Protein AF-A0A812A3L8-F1 (afdb_monomer_lite)

Secondary structure (DSSP, 8-state):
-BGGGSPTTEEEEEEEE-SS-GGGT--TT-EEEEEEEEEE-S--SSS--EEEEEEEETTEEEEEEHHHHTTEEE-

Foldseek 3Di:
DFQLPDAAQDKKFFCDADDPCVVVVRDHGFIKHWHDKDAPPDCPPPDDHAIWTWIDGPPDIDTGGSVRSRRTDID

Radius of gyration: 12.14 Å; chains: 1; bounding box: 29×24×32 Å

pLDDT: mean 86.71, std 13.33, range [45.41, 97.56]

Sequence (75 aa):
MLLNEVEPDTMVTVRRVRGDLEELGIVEGVEIELTGMLTGMESTRHEPVGRYVTARIGDKVLTIGYGLAEKVEVE

Structure (mmCIF, N/CA/C/O backbone):
data_AF-A0A812A3L8-F1
#
_entry.id   AF-A0A812A3L8-F1
#
loop_
_atom_site.group_PDB
_atom_site.id
_atom_site.type_symbol
_atom_site.label_atom_id
_atom_site.label_alt_id
_atom_site.label_comp_id
_atom_site.label_asym_id
_atom_site.label_entity_id
_atom_site.label_seq_id
_atom_site.pdbx_PDB_ins_code
_atom_site.Cartn_x
_atom_site.Cartn_y
_atom_site.Cartn_z
_atom_site.occupancy
_atom_site.B_iso_or_equiv
_atom_site.auth_seq_id
_atom_site.auth_comp_id
_atom_site.auth_asym_id
_atom_site.auth_atom_id
_atom_site.pdbx_PDB_model_num
ATOM 1 N N . MET A 1 1 ? 4.420 -4.478 9.240 1.00 93.94 1 MET A N 1
ATOM 2 C CA . MET A 1 1 ? 5.274 -4.574 8.032 1.00 93.94 1 MET A CA 1
ATOM 3 C C . MET A 1 1 ? 5.141 -3.264 7.268 1.00 93.94 1 MET A C 1
ATOM 5 O O . MET A 1 1 ? 4.117 -2.617 7.451 1.00 93.94 1 MET A O 1
ATOM 9 N N . LEU A 1 2 ? 6.129 -2.811 6.492 1.00 95.50 2 LEU A N 1
ATOM 10 C CA . LEU A 1 2 ? 5.936 -1.633 5.635 1.00 95.50 2 LEU A CA 1
ATOM 11 C C . LEU A 1 2 ? 5.426 -2.047 4.252 1.00 95.50 2 LEU A C 1
ATOM 13 O O . LEU A 1 2 ? 5.802 -3.099 3.742 1.00 95.50 2 LEU A O 1
ATOM 17 N N . LEU A 1 3 ? 4.605 -1.210 3.614 1.00 94.25 3 LEU A N 1
ATOM 18 C CA . LEU A 1 3 ? 4.013 -1.515 2.304 1.00 94.25 3 LEU A CA 1
ATOM 19 C C . LEU A 1 3 ? 5.072 -1.786 1.217 1.00 94.25 3 LEU A C 1
ATOM 21 O O . LEU A 1 3 ? 4.841 -2.567 0.304 1.00 94.25 3 LEU A O 1
ATOM 25 N N . ASN A 1 4 ? 6.250 -1.165 1.313 1.00 93.31 4 ASN A N 1
ATOM 26 C CA . ASN A 1 4 ? 7.367 -1.363 0.382 1.00 93.31 4 ASN A CA 1
ATOM 27 C C . ASN A 1 4 ? 8.153 -2.675 0.580 1.00 93.31 4 ASN A C 1
ATOM 29 O O . ASN A 1 4 ? 9.063 -2.957 -0.206 1.00 93.31 4 ASN A O 1
ATOM 33 N N . GLU A 1 5 ? 7.830 -3.442 1.619 1.00 93.75 5 GLU A N 1
ATOM 34 C CA . GLU A 1 5 ? 8.432 -4.741 1.943 1.00 93.75 5 GLU A CA 1
ATOM 35 C C . GLU A 1 5 ? 7.507 -5.918 1.600 1.00 93.75 5 GLU A C 1
ATOM 37 O O . GLU A 1 5 ? 7.935 -7.066 1.668 1.00 93.75 5 GLU A O 1
ATOM 42 N N . VAL A 1 6 ? 6.250 -5.641 1.241 1.00 93.88 6 VAL A N 1
ATOM 43 C CA . VAL A 1 6 ? 5.244 -6.657 0.911 1.00 93.88 6 VAL A CA 1
ATOM 44 C C . VAL A 1 6 ? 5.506 -7.208 -0.488 1.00 93.88 6 VAL A C 1
ATOM 46 O O . VAL A 1 6 ? 5.737 -6.441 -1.419 1.00 93.88 6 VAL A O 1
ATOM 49 N N . GLU A 1 7 ? 5.443 -8.526 -0.662 1.00 91.12 7 GLU A N 1
ATOM 50 C CA . GLU A 1 7 ? 5.585 -9.153 -1.978 1.00 91.12 7 GLU A CA 1
ATOM 51 C C . GLU A 1 7 ? 4.356 -8.884 -2.876 1.00 91.12 7 GLU A C 1
ATOM 53 O O . GLU A 1 7 ? 3.242 -8.711 -2.375 1.00 91.12 7 GLU A O 1
ATOM 58 N N . PRO A 1 8 ? 4.515 -8.841 -4.212 1.00 91.06 8 PRO A N 1
ATOM 59 C CA . PRO A 1 8 ? 3.382 -8.788 -5.134 1.00 91.06 8 PRO A CA 1
ATOM 60 C C . PRO A 1 8 ? 2.391 -9.940 -4.924 1.00 91.06 8 PRO A C 1
ATOM 62 O O . PRO A 1 8 ? 2.718 -10.955 -4.313 1.00 91.06 8 PRO A O 1
ATOM 65 N N . ASP A 1 9 ? 1.180 -9.765 -5.445 1.00 91.75 9 ASP A N 1
ATOM 66 C CA . ASP A 1 9 ? 0.070 -10.718 -5.356 1.00 91.75 9 ASP A CA 1
ATOM 67 C C . ASP A 1 9 ? -0.363 -11.012 -3.905 1.00 91.75 9 ASP A C 1
ATOM 69 O O . ASP A 1 9 ? -0.947 -12.054 -3.600 1.00 91.75 9 ASP A O 1
ATOM 73 N N . THR A 1 10 ? -0.097 -10.059 -3.005 1.00 94.31 10 THR A N 1
ATOM 74 C CA . THR A 1 10 ? -0.449 -10.126 -1.583 1.00 94.31 10 THR A CA 1
ATOM 75 C C . THR A 1 10 ? -1.509 -9.083 -1.244 1.00 94.31 10 THR A C 1
ATOM 77 O O . THR A 1 10 ? -1.393 -7.910 -1.601 1.00 94.31 10 THR A O 1
ATOM 80 N N . MET A 1 11 ? -2.534 -9.521 -0.516 1.00 96.12 11 MET A N 1
ATOM 81 C CA . MET A 1 11 ? -3.552 -8.667 0.096 1.00 96.12 11 MET A CA 1
ATOM 82 C C . MET A 1 11 ? -3.108 -8.292 1.510 1.00 96.12 11 MET A C 1
ATOM 84 O O . MET A 1 11 ? -2.788 -9.180 2.299 1.00 96.12 11 MET A O 1
ATOM 88 N N . VAL A 1 12 ? -3.107 -7.001 1.830 1.00 96.62 12 VAL A N 1
ATOM 89 C CA . VAL A 1 12 ? -2.734 -6.480 3.152 1.00 96.62 12 VAL A CA 1
ATOM 90 C C . VAL A 1 12 ? -3.719 -5.418 3.613 1.00 96.62 12 VAL A C 1
ATOM 92 O O . VAL A 1 12 ? -4.348 -4.746 2.795 1.00 96.62 12 VAL A O 1
ATOM 95 N N . THR A 1 13 ? -3.832 -5.225 4.923 1.00 97.56 13 THR A N 1
ATOM 96 C CA . THR A 1 13 ? -4.651 -4.151 5.497 1.00 97.56 13 THR A CA 1
ATOM 97 C C . THR A 1 13 ? -3.763 -3.028 6.005 1.00 97.56 13 THR A C 1
ATOM 99 O O . THR A 1 13 ? -2.767 -3.260 6.689 1.00 97.56 13 THR A O 1
ATOM 102 N N . VAL A 1 14 ? -4.120 -1.783 5.695 1.00 96.38 14 VAL A N 1
ATOM 103 C CA . VAL A 1 14 ? -3.419 -0.614 6.227 1.00 96.38 14 VAL A CA 1
ATOM 104 C C . VAL A 1 14 ? -3.689 -0.498 7.717 1.00 96.38 14 VAL A C 1
ATOM 106 O O . VAL A 1 14 ? -4.812 -0.252 8.148 1.00 96.38 14 VAL A O 1
ATOM 109 N N . ARG A 1 15 ? -2.631 -0.599 8.511 1.00 97.00 15 ARG A N 1
ATOM 110 C CA . ARG A 1 15 ? -2.689 -0.432 9.958 1.00 97.00 15 ARG A CA 1
ATOM 111 C C . ARG A 1 15 ? -2.452 1.013 10.374 1.00 97.00 15 ARG A C 1
ATOM 113 O O . ARG A 1 15 ? -3.099 1.496 11.296 1.00 97.00 15 ARG A O 1
ATOM 120 N N . ARG A 1 16 ? -1.487 1.684 9.738 1.00 94.94 16 ARG A N 1
ATOM 121 C CA . ARG A 1 16 ? -1.115 3.066 10.064 1.00 94.94 16 ARG A CA 1
ATOM 122 C C . ARG A 1 16 ? -0.514 3.791 8.873 1.00 94.94 16 ARG A C 1
ATOM 124 O O . ARG A 1 16 ? 0.279 3.222 8.129 1.00 94.94 16 ARG A O 1
ATOM 131 N N . VAL A 1 17 ? -0.804 5.082 8.759 1.00 93.00 17 VAL A N 1
ATOM 132 C CA . VAL 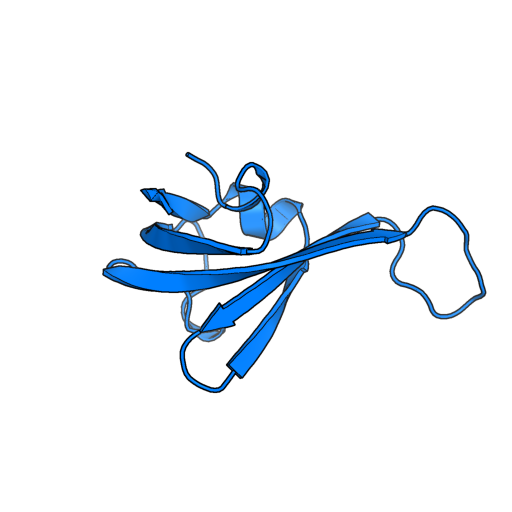A 1 17 ? -0.277 5.947 7.696 1.00 93.00 17 VAL A CA 1
ATOM 133 C C . VAL A 1 17 ? 0.433 7.158 8.299 1.00 93.00 17 VAL A C 1
ATOM 135 O O . VAL A 1 17 ? -0.002 7.712 9.309 1.00 93.00 17 VAL A O 1
ATOM 138 N N . ARG A 1 18 ? 1.564 7.570 7.711 1.00 91.81 18 ARG A N 1
ATOM 139 C CA . ARG A 1 18 ? 2.275 8.804 8.085 1.00 91.81 18 ARG A CA 1
ATOM 140 C C . ARG A 1 18 ? 2.296 9.795 6.915 1.00 91.81 18 ARG A C 1
ATOM 142 O O . ARG A 1 18 ? 2.874 9.503 5.872 1.00 91.81 18 ARG A O 1
ATOM 149 N N . GLY A 1 19 ? 1.769 10.999 7.139 1.00 84.44 19 GLY A N 1
ATOM 150 C CA . GLY A 1 19 ? 1.690 12.077 6.142 1.00 84.44 19 GLY A CA 1
ATOM 151 C C . GLY A 1 19 ? 0.386 12.066 5.339 1.00 84.44 19 GLY A C 1
ATOM 152 O O . GLY A 1 19 ? -0.491 11.245 5.587 1.00 84.44 19 GLY A O 1
ATOM 153 N N . ASP A 1 20 ? 0.279 12.980 4.376 1.00 82.00 20 ASP A N 1
ATOM 154 C CA . ASP A 1 20 ? -0.934 13.214 3.584 1.00 82.00 20 ASP A CA 1
ATOM 155 C C . ASP A 1 20 ? -1.066 12.199 2.432 1.00 82.00 20 ASP A C 1
ATOM 157 O O . ASP A 1 20 ? -0.739 12.472 1.278 1.00 82.00 20 ASP A O 1
ATOM 161 N N . LEU A 1 21 ? -1.486 10.975 2.761 1.00 86.75 21 LEU A N 1
ATOM 162 C CA . LEU A 1 21 ? -1.767 9.895 1.796 1.00 86.75 21 LEU A CA 1
ATOM 163 C C . LEU A 1 21 ? -3.271 9.582 1.689 1.00 86.75 21 LEU A C 1
ATOM 165 O O . LEU A 1 21 ? -3.688 8.793 0.838 1.00 86.75 21 LEU A O 1
ATOM 169 N N . GLU A 1 22 ? -4.090 10.246 2.507 1.00 84.25 22 GLU A N 1
ATOM 170 C CA . GLU A 1 22 ? -5.547 10.097 2.529 1.00 84.25 22 GLU A CA 1
ATOM 171 C C . GLU A 1 22 ? -6.178 10.515 1.191 1.00 84.25 22 GLU A C 1
ATOM 173 O O . GLU A 1 22 ? -7.111 9.870 0.717 1.00 84.25 22 GLU A O 1
ATOM 178 N N . GLU A 1 23 ? -5.615 11.529 0.519 1.00 85.25 23 GLU A N 1
ATOM 179 C CA . GLU A 1 23 ? -6.060 11.977 -0.812 1.00 85.25 23 GLU A CA 1
ATOM 180 C C . GLU A 1 23 ? -5.889 10.897 -1.895 1.00 85.25 23 GLU A C 1
ATOM 182 O O . GLU A 1 23 ? -6.588 10.907 -2.911 1.00 85.25 23 GLU A O 1
ATOM 187 N N . LEU A 1 24 ? -4.990 9.932 -1.670 1.00 83.88 24 LEU A N 1
ATOM 188 C CA . LEU A 1 24 ? -4.781 8.777 -2.546 1.00 83.88 24 LEU A CA 1
ATOM 189 C C . LEU A 1 24 ? -5.697 7.594 -2.190 1.00 83.88 24 LEU A C 1
ATOM 191 O O . LEU A 1 24 ? -5.685 6.586 -2.893 1.00 83.88 24 LEU A O 1
ATOM 195 N N . GLY A 1 25 ? -6.497 7.705 -1.125 1.00 86.75 25 GLY A N 1
ATOM 196 C CA . GLY A 1 25 ? -7.345 6.629 -0.607 1.00 86.75 25 GLY A CA 1
ATOM 197 C C . GLY A 1 25 ? -6.607 5.620 0.276 1.00 86.75 25 GLY A C 1
ATOM 198 O O . GLY A 1 25 ? -7.165 4.570 0.586 1.00 86.75 25 GLY A O 1
ATOM 199 N N . ILE A 1 26 ? -5.370 5.921 0.684 1.00 91.62 26 ILE A N 1
ATOM 200 C CA . ILE A 1 26 ? -4.586 5.088 1.600 1.00 91.62 26 ILE A CA 1
ATOM 201 C C . ILE A 1 26 ? -4.853 5.589 3.019 1.00 91.62 26 ILE A C 1
ATOM 203 O O . ILE A 1 26 ? -4.234 6.549 3.478 1.00 91.62 26 ILE A O 1
ATOM 207 N N . VAL A 1 27 ? -5.801 4.946 3.696 1.00 93.88 27 VAL A N 1
ATOM 208 C CA . VAL A 1 27 ? -6.214 5.268 5.070 1.00 93.88 27 VAL A CA 1
ATOM 209 C C . VAL A 1 27 ? -6.217 4.011 5.933 1.00 93.88 27 VAL A C 1
ATOM 211 O O . VAL A 1 27 ? -6.218 2.898 5.413 1.00 93.88 27 VAL A O 1
ATOM 214 N N . GLU A 1 28 ? -6.208 4.176 7.254 1.00 94.75 28 GLU A N 1
ATOM 215 C CA . GLU A 1 28 ? -6.256 3.049 8.192 1.00 94.75 28 GLU A CA 1
ATOM 216 C C . GLU A 1 28 ? -7.519 2.193 7.985 1.00 94.75 28 GLU A C 1
ATOM 218 O O . GLU A 1 28 ? -8.621 2.712 7.808 1.00 94.75 28 GLU A O 1
ATOM 223 N N . GLY A 1 29 ? -7.346 0.871 7.997 1.00 95.38 29 GLY A N 1
ATOM 224 C CA . GLY A 1 29 ? -8.397 -0.124 7.791 1.00 95.38 29 GLY A CA 1
ATOM 225 C C . GLY A 1 29 ? -8.716 -0.455 6.330 1.00 95.38 29 GLY A C 1
ATOM 226 O O . GLY A 1 29 ? -9.552 -1.321 6.091 1.00 95.38 29 GLY A O 1
ATOM 227 N N . VAL A 1 30 ? -8.078 0.197 5.353 1.00 95.62 30 VAL A N 1
ATOM 228 C CA . VAL A 1 30 ? -8.278 -0.124 3.930 1.00 95.62 30 VAL A CA 1
ATOM 229 C C . VAL A 1 30 ? -7.470 -1.350 3.517 1.00 95.62 30 VAL A C 1
ATOM 231 O O . VAL A 1 30 ? -6.292 -1.473 3.852 1.00 95.62 30 VAL A O 1
ATOM 234 N N . GLU A 1 31 ? -8.102 -2.223 2.737 1.00 96.31 31 GLU A N 1
ATOM 235 C CA . GLU A 1 31 ? -7.446 -3.342 2.065 1.00 96.31 31 GLU A CA 1
ATOM 236 C C . GLU A 1 31 ? -6.733 -2.873 0.794 1.00 96.31 31 GLU A C 1
ATOM 238 O O . GLU A 1 31 ? -7.276 -2.116 -0.018 1.00 96.31 31 GLU A O 1
ATOM 243 N N . ILE A 1 32 ? -5.504 -3.348 0.624 1.00 95.19 32 ILE A N 1
ATOM 244 C CA . ILE A 1 32 ? -4.651 -3.062 -0.520 1.00 95.19 32 ILE A CA 1
ATOM 245 C C . ILE A 1 32 ? -4.142 -4.383 -1.086 1.00 95.19 32 ILE A C 1
ATOM 247 O O . ILE A 1 32 ? -3.533 -5.183 -0.380 1.00 95.19 32 ILE A O 1
ATOM 251 N N . GLU A 1 33 ? -4.338 -4.581 -2.383 1.00 96.06 33 GLU A N 1
ATOM 252 C CA . GLU A 1 33 ? -3.712 -5.665 -3.135 1.00 96.06 33 GLU A CA 1
ATOM 253 C C . GLU A 1 33 ? -2.429 -5.132 -3.781 1.00 96.06 33 GLU A C 1
ATOM 255 O O . GLU A 1 33 ? -2.477 -4.223 -4.615 1.00 96.06 33 GLU A O 1
ATOM 260 N N . LEU A 1 34 ? -1.265 -5.677 -3.431 1.00 93.69 34 LEU A N 1
ATOM 261 C CA . LEU A 1 34 ? -0.051 -5.389 -4.189 1.00 93.69 34 LEU A CA 1
ATOM 262 C C . LEU A 1 34 ? -0.078 -6.159 -5.502 1.00 93.69 34 LEU A C 1
ATOM 264 O O . LEU A 1 34 ? -0.163 -7.376 -5.518 1.00 93.69 34 LEU A O 1
ATOM 268 N N . THR A 1 35 ? 0.061 -5.443 -6.610 1.00 92.25 35 THR A N 1
ATOM 269 C CA . THR A 1 35 ? 0.010 -6.018 -7.965 1.00 92.25 35 THR A CA 1
ATOM 270 C C . THR A 1 35 ? 1.377 -6.041 -8.643 1.00 92.25 35 THR A C 1
ATOM 272 O O . THR A 1 35 ? 1.533 -6.649 -9.697 1.00 92.25 35 THR A O 1
ATOM 275 N N . GLY A 1 36 ? 2.388 -5.385 -8.063 1.00 89.50 36 GLY A N 1
ATOM 276 C CA . GLY A 1 36 ? 3.740 -5.428 -8.606 1.00 89.50 36 GLY A CA 1
ATOM 277 C C . GLY A 1 36 ? 4.732 -4.499 -7.923 1.00 89.50 36 GLY A C 1
ATOM 278 O O . GLY A 1 36 ? 4.377 -3.619 -7.137 1.00 89.50 36 GLY A O 1
ATOM 279 N N . MET A 1 37 ? 6.001 -4.681 -8.283 1.00 86.06 37 MET A N 1
ATOM 280 C CA . MET A 1 37 ? 7.082 -3.752 -7.977 1.00 86.06 37 MET A CA 1
ATOM 281 C C . MET A 1 37 ? 7.769 -3.339 -9.271 1.00 86.06 37 MET A C 1
ATOM 283 O O . MET A 1 37 ? 8.120 -4.182 -10.095 1.00 86.06 37 MET A O 1
ATOM 287 N N . LEU A 1 38 ? 7.997 -2.040 -9.434 1.00 79.69 38 LEU A N 1
ATOM 288 C CA . LEU A 1 38 ? 8.740 -1.499 -10.566 1.00 79.69 38 LEU A CA 1
ATOM 289 C C . LEU A 1 38 ? 10.088 -1.001 -10.063 1.00 79.69 38 LEU A C 1
ATOM 291 O O . LEU A 1 38 ? 10.154 -0.207 -9.125 1.00 79.69 38 LEU A O 1
ATOM 295 N N . THR A 1 39 ? 11.165 -1.453 -10.698 1.00 70.31 39 THR A N 1
ATOM 296 C CA . THR A 1 39 ? 12.504 -0.895 -10.490 1.00 70.31 39 THR A CA 1
ATOM 297 C C . THR A 1 39 ? 13.004 -0.368 -11.823 1.00 70.31 39 THR A C 1
ATOM 299 O O . THR A 1 39 ? 13.410 -1.142 -12.685 1.00 70.31 39 THR A O 1
ATOM 302 N N . GLY A 1 40 ? 12.959 0.951 -12.002 1.00 63.44 40 GLY A N 1
ATOM 303 C CA . GLY A 1 40 ? 13.555 1.590 -13.170 1.00 63.44 40 GLY A CA 1
ATOM 304 C C . GLY A 1 40 ? 15.074 1.581 -13.029 1.00 63.44 40 GLY A C 1
ATOM 305 O O . GLY A 1 40 ? 15.605 2.316 -12.196 1.00 63.44 40 GLY A O 1
ATOM 306 N N . MET A 1 41 ? 15.766 0.731 -13.797 1.00 53.19 41 MET A N 1
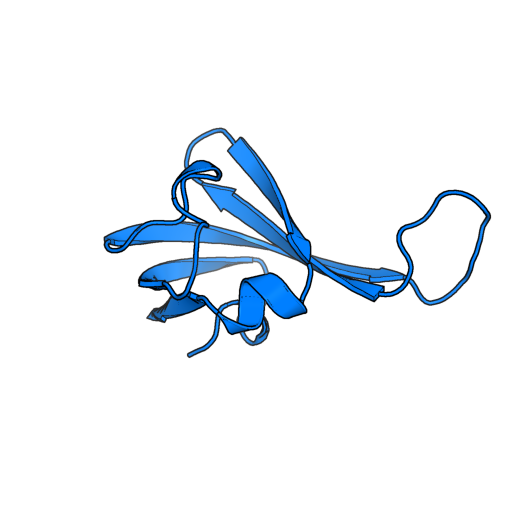ATOM 307 C CA . MET A 1 41 ? 17.235 0.646 -13.793 1.00 53.19 41 MET A CA 1
ATOM 308 C C . MET A 1 41 ? 17.897 1.407 -14.952 1.00 53.19 41 MET A C 1
ATOM 310 O O . MET A 1 41 ? 19.061 1.777 -14.822 1.00 53.19 41 MET A O 1
ATOM 314 N N . GLU A 1 42 ? 17.189 1.709 -16.046 1.00 47.66 42 GLU A N 1
ATOM 315 C CA . GLU A 1 42 ? 17.787 2.370 -17.214 1.00 47.66 42 GLU A CA 1
ATOM 316 C C . GLU A 1 42 ? 16.897 3.472 -17.804 1.00 47.66 42 GLU A C 1
ATOM 318 O O . GLU A 1 42 ? 15.705 3.310 -18.044 1.00 47.66 42 GLU A O 1
ATOM 323 N N . SER A 1 43 ? 17.512 4.632 -18.036 1.00 45.41 43 SER A N 1
ATOM 324 C CA . SER A 1 43 ? 16.866 5.833 -18.560 1.00 45.41 43 SER A CA 1
ATOM 325 C C . SER A 1 43 ? 16.609 5.727 -20.065 1.00 45.41 43 SER A C 1
ATOM 327 O O . SER A 1 43 ? 17.357 6.294 -20.864 1.00 45.41 43 SER A O 1
ATOM 329 N N . THR A 1 44 ? 15.494 5.122 -20.477 1.00 51.19 44 THR A N 1
ATOM 330 C CA . THR A 1 44 ? 14.929 5.342 -21.823 1.00 51.19 44 THR A CA 1
ATOM 331 C C . THR A 1 44 ? 14.066 6.618 -21.862 1.00 51.19 44 THR A C 1
ATOM 333 O O . THR A 1 44 ? 12.920 6.622 -22.273 1.00 51.19 44 THR A O 1
ATOM 336 N N . ARG A 1 45 ? 14.609 7.759 -21.409 1.00 56.38 45 ARG A N 1
ATOM 337 C CA . ARG A 1 45 ? 14.021 9.129 -21.435 1.00 56.38 45 ARG A CA 1
ATOM 338 C C . ARG A 1 45 ? 12.605 9.357 -20.852 1.00 56.38 45 ARG A C 1
ATOM 340 O O . ARG A 1 45 ? 12.255 10.518 -20.671 1.00 56.38 45 ARG A O 1
ATOM 347 N N . HIS A 1 46 ? 11.821 8.334 -20.518 1.00 56.47 46 HIS A N 1
ATOM 348 C CA . HIS A 1 46 ? 10.427 8.472 -20.074 1.00 56.47 46 HIS A CA 1
ATOM 349 C C . HIS A 1 46 ? 10.026 7.505 -18.949 1.00 56.47 46 HIS A C 1
ATOM 351 O O . HIS A 1 46 ? 8.898 7.579 -18.466 1.00 56.47 46 HIS A O 1
ATOM 357 N N . GLU A 1 47 ? 10.926 6.624 -18.506 1.00 58.00 47 GLU A N 1
ATOM 358 C CA . GLU A 1 47 ? 10.649 5.701 -17.405 1.00 58.00 47 GLU A CA 1
ATOM 359 C C . GLU A 1 47 ? 11.032 6.325 -16.055 1.00 58.00 47 GLU A C 1
ATOM 361 O O . GLU A 1 47 ? 12.077 6.977 -15.944 1.00 58.00 47 GLU A O 1
ATOM 366 N N . PRO A 1 48 ? 10.193 6.162 -15.020 1.00 55.53 48 PRO A N 1
ATOM 367 C CA . PRO A 1 48 ? 10.475 6.709 -13.707 1.00 55.53 48 PRO A CA 1
ATOM 368 C C . PRO A 1 48 ? 11.715 6.032 -13.102 1.00 55.53 48 PRO A C 1
ATOM 370 O O . PRO A 1 48 ? 11.745 4.824 -12.872 1.00 55.53 48 PRO A O 1
ATOM 373 N N . VAL A 1 49 ? 12.755 6.829 -12.847 1.00 66.06 49 VAL A N 1
ATOM 374 C CA . VAL A 1 49 ? 13.986 6.373 -12.190 1.00 66.06 49 VAL A CA 1
ATOM 375 C C . VAL A 1 49 ? 13.693 6.161 -10.707 1.00 66.06 49 VAL A C 1
ATOM 377 O O . VAL A 1 49 ? 13.402 7.117 -9.989 1.00 66.06 49 VAL A O 1
ATOM 380 N N . GLY A 1 50 ? 13.776 4.917 -10.235 1.00 78.12 50 GLY A N 1
ATOM 381 C CA . GLY A 1 50 ? 13.554 4.582 -8.829 1.00 78.12 50 GLY A CA 1
ATOM 382 C C . GLY A 1 50 ? 12.773 3.291 -8.614 1.00 78.12 50 GLY A C 1
ATOM 383 O O . GLY A 1 50 ? 12.463 2.557 -9.553 1.00 78.12 50 GLY A O 1
ATOM 384 N N . ARG A 1 51 ? 12.476 3.011 -7.341 1.00 88.50 51 ARG A N 1
ATOM 385 C CA . ARG A 1 51 ? 11.629 1.887 -6.931 1.00 88.50 51 ARG A CA 1
ATOM 386 C C . ARG A 1 51 ? 10.201 2.366 -6.691 1.00 88.50 51 ARG A C 1
ATOM 388 O O . ARG A 1 51 ? 9.987 3.434 -6.112 1.00 88.50 51 ARG A O 1
ATOM 395 N N . TYR A 1 52 ? 9.240 1.555 -7.099 1.00 90.44 52 TYR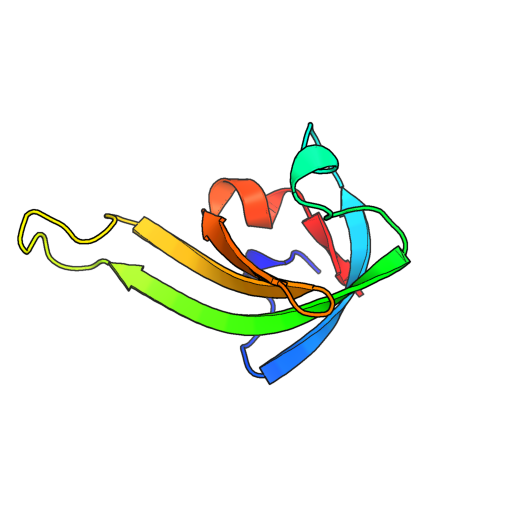 A N 1
ATOM 396 C CA . TYR A 1 52 ? 7.819 1.816 -6.933 1.00 90.44 52 TYR A CA 1
ATOM 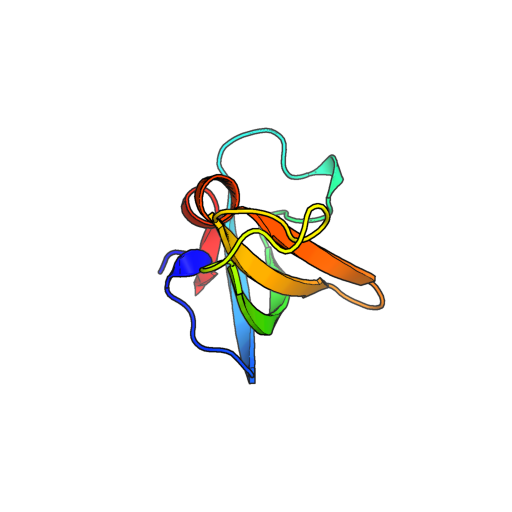397 C C . TYR A 1 52 ? 7.090 0.527 -6.582 1.00 90.44 52 TYR A C 1
ATOM 399 O O . TYR A 1 52 ? 7.506 -0.563 -6.975 1.00 90.44 52 TYR A O 1
ATOM 407 N N . VAL A 1 53 ? 5.979 0.683 -5.877 1.00 91.88 53 VAL A N 1
ATOM 408 C CA . VAL A 1 53 ? 5.001 -0.370 -5.622 1.00 91.88 53 VAL A CA 1
ATOM 409 C C . VAL A 1 53 ? 3.754 -0.046 -6.429 1.00 91.88 53 VAL A C 1
ATOM 411 O O . VAL A 1 53 ? 3.307 1.101 -6.441 1.00 91.88 53 VAL A O 1
ATOM 414 N N . THR A 1 54 ? 3.188 -1.040 -7.100 1.00 93.56 54 THR A N 1
ATOM 415 C CA . THR A 1 54 ? 1.879 -0.923 -7.737 1.00 93.56 54 THR A CA 1
ATOM 416 C C . THR A 1 54 ? 0.852 -1.612 -6.855 1.00 93.56 54 THR A C 1
ATOM 418 O O . THR A 1 54 ? 1.006 -2.776 -6.491 1.00 93.56 54 THR A O 1
ATOM 421 N N . ALA A 1 55 ? -0.196 -0.882 -6.502 1.00 93.06 55 ALA A N 1
ATOM 422 C CA . ALA A 1 55 ? -1.204 -1.298 -5.545 1.00 93.06 55 ALA A CA 1
ATOM 423 C C . ALA A 1 55 ? -2.603 -1.078 -6.121 1.00 93.06 55 ALA A C 1
ATOM 425 O O . ALA A 1 55 ? -2.846 -0.078 -6.799 1.00 93.06 55 ALA A O 1
ATOM 426 N N . ARG A 1 56 ? -3.528 -1.992 -5.841 1.00 94.62 56 ARG A N 1
ATOM 427 C CA . ARG A 1 56 ? -4.947 -1.847 -6.142 1.00 94.62 56 ARG A CA 1
ATOM 428 C C . ARG A 1 56 ? -5.719 -1.596 -4.850 1.00 94.62 56 ARG A C 1
ATOM 430 O O . ARG A 1 56 ? -5.549 -2.314 -3.870 1.00 94.62 56 ARG A O 1
A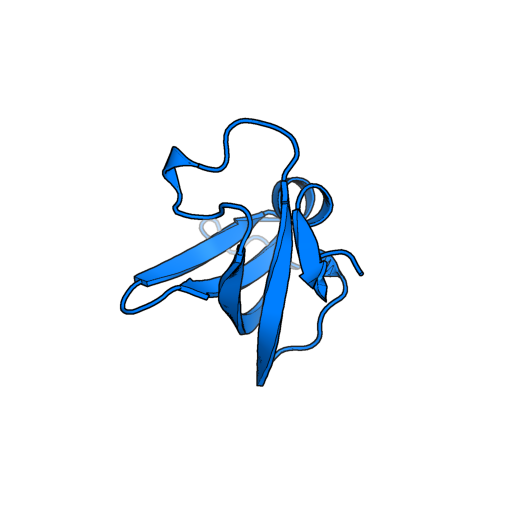TOM 437 N N . ILE A 1 57 ? -6.562 -0.568 -4.878 1.00 93.62 57 ILE A N 1
ATOM 438 C CA . ILE A 1 57 ? -7.466 -0.178 -3.793 1.00 93.62 57 ILE A CA 1
ATOM 439 C C . ILE A 1 57 ? -8.862 -0.042 -4.401 1.00 93.62 57 ILE A C 1
ATOM 441 O O . ILE A 1 57 ? -9.124 0.892 -5.167 1.00 93.62 57 ILE A O 1
ATOM 445 N N . GLY A 1 58 ? -9.744 -1.001 -4.114 1.00 89.50 58 GLY A N 1
ATOM 446 C CA . GLY A 1 58 ? -11.013 -1.144 -4.835 1.00 89.50 58 GLY A CA 1
ATOM 447 C C . GLY A 1 58 ? -10.777 -1.250 -6.347 1.00 89.50 58 GLY A C 1
ATOM 448 O O . GLY A 1 58 ? -9.964 -2.049 -6.803 1.00 89.50 58 GLY A O 1
ATOM 449 N N . ASP A 1 59 ? -11.435 -0.397 -7.132 1.00 90.06 59 ASP A N 1
ATOM 450 C CA . ASP A 1 59 ? -11.299 -0.370 -8.596 1.00 90.06 59 ASP A CA 1
ATOM 451 C C . ASP A 1 59 ? -10.110 0.469 -9.108 1.00 90.06 59 ASP A C 1
ATOM 453 O O . ASP A 1 59 ? -9.914 0.606 -10.318 1.00 90.06 59 ASP A O 1
ATOM 457 N N . LYS A 1 60 ? -9.314 1.076 -8.215 1.00 90.69 60 LYS A N 1
ATOM 458 C CA . LYS A 1 60 ? -8.214 1.978 -8.589 1.00 90.69 60 LYS A CA 1
ATOM 459 C C . LYS A 1 60 ? -6.868 1.275 -8.499 1.00 90.69 60 LYS A C 1
ATOM 461 O O . LYS A 1 60 ? -6.550 0.681 -7.475 1.00 90.69 60 LYS A O 1
ATOM 466 N N . VAL A 1 61 ? -6.047 1.420 -9.538 1.00 92.12 61 VAL A N 1
ATOM 467 C CA . VAL A 1 61 ? -4.636 1.006 -9.531 1.00 92.12 61 VAL A CA 1
ATOM 468 C C . VAL A 1 61 ? -3.757 2.244 -9.372 1.00 92.12 61 VAL A C 1
ATOM 470 O O . VAL A 1 61 ? -3.903 3.217 -10.112 1.00 92.12 61 VAL A O 1
ATOM 473 N N . LEU A 1 62 ? -2.855 2.205 -8.397 1.00 91.06 62 LEU A N 1
ATOM 474 C CA . LEU A 1 62 ? -1.960 3.288 -8.011 1.00 91.06 62 LEU A CA 1
ATOM 475 C C . LEU A 1 62 ? -0.509 2.823 -8.122 1.00 91.06 62 LEU A C 1
ATOM 477 O O . LEU A 1 62 ? -0.170 1.719 -7.702 1.00 91.06 62 LEU A O 1
ATOM 481 N N . THR A 1 63 ? 0.361 3.699 -8.619 1.00 91.12 63 THR A N 1
ATOM 482 C CA . THR A 1 63 ? 1.815 3.513 -8.544 1.00 91.12 63 THR A CA 1
ATOM 483 C C . THR A 1 63 ? 2.363 4.440 -7.468 1.00 91.12 63 THR A C 1
ATOM 485 O O . THR A 1 63 ? 2.305 5.662 -7.598 1.00 91.12 63 THR A O 1
ATOM 488 N N . ILE A 1 64 ? 2.887 3.856 -6.396 1.00 90.62 64 ILE A N 1
ATOM 489 C CA . ILE A 1 64 ? 3.349 4.545 -5.194 1.00 90.62 64 ILE A CA 1
ATOM 490 C C . ILE A 1 64 ? 4.877 4.503 -5.180 1.00 90.62 64 ILE A C 1
ATOM 492 O O . ILE A 1 64 ? 5.486 3.437 -5.265 1.00 90.62 64 ILE A O 1
ATOM 496 N N . GLY A 1 65 ? 5.523 5.665 -5.071 1.00 90.88 65 GLY A N 1
ATOM 497 C CA . GLY A 1 65 ? 6.979 5.729 -4.921 1.00 90.88 65 GL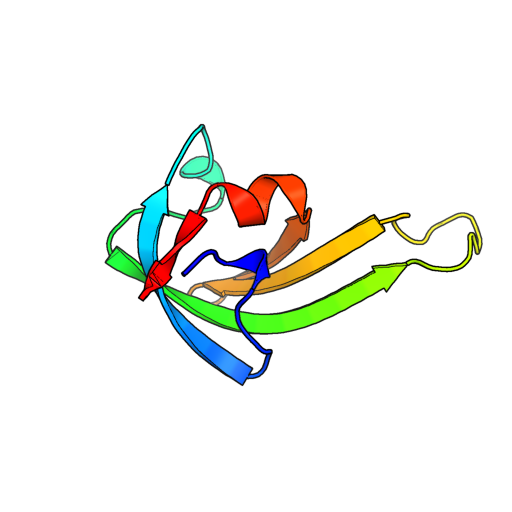Y A CA 1
ATOM 498 C C . GLY A 1 65 ? 7.444 5.037 -3.640 1.00 90.88 65 GLY A C 1
ATOM 499 O O . GLY A 1 65 ? 6.776 5.134 -2.611 1.00 90.88 65 GLY A O 1
ATOM 500 N N . TYR A 1 66 ? 8.610 4.386 -3.671 1.00 90.94 66 TYR A N 1
ATOM 501 C CA . TYR A 1 66 ? 9.127 3.622 -2.523 1.00 90.94 66 TYR A CA 1
ATOM 502 C C . TYR A 1 66 ? 9.171 4.438 -1.218 1.00 90.94 66 TYR A C 1
ATOM 504 O O . TYR A 1 66 ? 8.838 3.920 -0.158 1.00 90.94 66 TYR A O 1
ATOM 512 N N . GLY A 1 67 ? 9.511 5.731 -1.315 1.00 90.88 67 GLY A N 1
ATOM 513 C CA . GLY A 1 67 ? 9.568 6.658 -0.177 1.00 90.88 67 GLY A CA 1
ATOM 514 C C . GLY A 1 67 ? 8.211 7.109 0.384 1.00 90.88 67 GLY A C 1
ATOM 515 O O . GLY A 1 67 ? 8.139 7.675 1.473 1.00 90.88 67 GLY A O 1
ATOM 516 N N . LEU A 1 68 ? 7.120 6.890 -0.351 1.00 91.44 68 LEU A N 1
ATOM 517 C CA . LEU A 1 68 ? 5.762 7.027 0.180 1.00 91.44 68 LEU A CA 1
ATOM 518 C C . LEU A 1 68 ? 5.286 5.698 0.766 1.00 91.44 68 LEU A C 1
ATOM 520 O O . LEU A 1 68 ? 4.695 5.687 1.839 1.00 91.44 68 LEU A O 1
ATOM 524 N N . ALA A 1 69 ? 5.603 4.582 0.108 1.00 92.75 69 ALA A N 1
ATOM 525 C CA . ALA A 1 69 ? 5.251 3.251 0.590 1.00 92.75 69 ALA A CA 1
ATOM 526 C C . ALA A 1 69 ? 5.922 2.906 1.940 1.00 92.75 69 ALA A C 1
ATOM 528 O O . ALA A 1 69 ? 5.296 2.258 2.771 1.00 92.75 69 ALA A O 1
ATOM 529 N N . GLU A 1 70 ? 7.127 3.414 2.235 1.00 94.31 70 GLU A N 1
ATOM 530 C CA . GLU A 1 70 ? 7.765 3.261 3.563 1.00 94.31 70 GLU A CA 1
ATOM 531 C C . GLU A 1 70 ? 7.004 3.956 4.714 1.00 94.31 70 GLU A C 1
ATOM 533 O O . GLU A 1 70 ? 7.294 3.726 5.887 1.00 94.31 70 GLU A O 1
ATOM 538 N N . LYS A 1 71 ? 6.039 4.829 4.400 1.00 94.88 71 LYS A N 1
ATOM 539 C CA . LYS A 1 71 ? 5.232 5.558 5.391 1.00 94.88 71 LYS A CA 1
ATOM 540 C C . LYS A 1 71 ? 3.921 4.854 5.737 1.00 94.88 71 LYS A C 1
ATOM 542 O O . LYS A 1 71 ? 3.171 5.363 6.572 1.00 94.88 71 LYS A O 1
ATOM 547 N N . VAL A 1 72 ? 3.647 3.720 5.096 1.00 95.62 72 VAL A N 1
ATOM 548 C CA . VAL A 1 72 ? 2.422 2.939 5.258 1.00 95.62 72 VAL A CA 1
ATOM 549 C C . VAL A 1 72 ? 2.774 1.637 5.966 1.00 95.62 72 VAL A C 1
ATOM 551 O O . VAL A 1 72 ? 3.501 0.803 5.430 1.00 95.62 72 VAL A O 1
ATOM 554 N N . GLU A 1 73 ? 2.273 1.478 7.186 1.00 96.81 73 GLU A N 1
ATOM 555 C CA . GLU A 1 73 ? 2.369 0.237 7.947 1.00 96.81 73 GLU A CA 1
ATOM 556 C C . GLU A 1 73 ? 1.145 -0.628 7.653 1.00 96.81 73 GLU A C 1
ATOM 558 O O . GLU A 1 73 ? 0.011 -0.149 7.715 1.00 96.81 73 GLU A O 1
ATOM 563 N N . VAL A 1 74 ? 1.389 -1.900 7.356 1.00 96.81 74 VAL A N 1
ATOM 564 C CA . VAL A 1 74 ? 0.378 -2.895 7.003 1.00 96.81 74 VAL A CA 1
ATOM 565 C C . VAL A 1 74 ? 0.529 -4.175 7.825 1.00 96.81 74 VAL A C 1
ATOM 567 O O . VAL A 1 74 ? 1.605 -4.444 8.392 1.00 96.81 74 VAL A O 1
ATOM 570 N N . GLU A 1 75 ? -0.552 -4.948 7.863 1.00 95.62 75 GLU A N 1
ATOM 571 C CA . GLU A 1 75 ? -0.653 -6.296 8.435 1.00 95.62 75 GLU A CA 1
ATOM 572 C C . GLU A 1 75 ? -1.384 -7.271 7.506 1.00 95.62 75 GLU A C 1
ATOM 574 O O . GLU A 1 75 ? -2.203 -6.808 6.672 1.00 95.62 75 GLU A O 1
#